Protein AF-A0A1I2CS17-F1 (afdb_monomer_lite)

Secondary structure (DSSP, 8-state):
---HHHHHHHHHHHHHHHHHHHHHHHHHHHHHHHHHHHHHHT---HHHHHHHHHHHHHHHIIIIIHHHHHHHH-HHHHHHHHHHHHHHHHHHHHTS--

Sequence (98 aa):
MSSFSQIVNSLLYIISGFFFGIFASRHSIFSVMNIRRTLAEKDFSPASLFRLAFSILFIVLAFLVFPSWMASRTTIGAIAYYAVLLFYFSKGWKNSPK

Organism: NCBI:txid1123323

Foldseek 3Di:
DQPPVNVVQQVVLLVVLQVLLQVLLVLLLVLVVLLVVCVVVVDPDVVSVVSNVVSVVSNCCQPPVVLVVSVVVPVNSSVSNVVSNCVSNVVSVVVDDD

Structure (mmCIF, N/CA/C/O backbone):
data_AF-A0A1I2CS17-F1
#
_entry.id   AF-A0A1I2CS17-F1
#
loop_
_atom_site.group_PDB
_atom_site.id
_atom_site.type_symbol
_atom_site.label_atom_id
_atom_site.label_alt_id
_atom_site.label_comp_id
_atom_site.label_asym_id
_atom_site.label_entity_id
_atom_site.label_seq_id
_atom_site.pdbx_PDB_ins_code
_atom_site.Cartn_x
_atom_site.Cartn_y
_atom_site.Cartn_z
_atom_site.occupancy
_atom_site.B_iso_or_equiv
_atom_site.auth_seq_id
_atom_site.auth_comp_id
_atom_site.auth_asym_id
_atom_site.auth_atom_id
_atom_site.pdbx_PDB_model_num
ATOM 1 N N . MET A 1 1 ? 17.315 -4.481 -29.406 1.00 49.28 1 MET A N 1
ATOM 2 C CA . MET A 1 1 ? 17.531 -3.132 -28.838 1.00 49.28 1 MET A CA 1
ATOM 3 C C . MET A 1 1 ? 16.209 -2.652 -28.277 1.00 49.28 1 MET A C 1
ATOM 5 O O . MET A 1 1 ? 15.238 -2.634 -29.024 1.00 49.28 1 MET A O 1
ATOM 9 N N . SER A 1 2 ? 16.140 -2.338 -26.984 1.00 69.81 2 SER A N 1
ATOM 10 C CA . SER A 1 2 ? 14.948 -1.706 -26.410 1.00 69.81 2 SER A CA 1
ATOM 11 C C . SER A 1 2 ? 14.752 -0.348 -27.081 1.00 69.81 2 SER A C 1
ATOM 13 O O . SER A 1 2 ? 15.692 0.445 -27.133 1.00 69.81 2 SER A O 1
ATOM 15 N N . SER A 1 3 ? 13.569 -0.089 -27.634 1.00 88.31 3 SER A N 1
ATOM 16 C CA . SER A 1 3 ? 13.273 1.221 -28.223 1.00 88.31 3 SER A CA 1
ATOM 17 C C . SER A 1 3 ? 13.291 2.293 -27.129 1.00 88.31 3 SER A C 1
ATOM 19 O O . SER A 1 3 ? 12.938 2.020 -25.980 1.00 88.31 3 SER A O 1
ATOM 21 N N . PHE A 1 4 ? 13.682 3.524 -27.469 1.00 92.06 4 PHE A N 1
ATOM 22 C CA . PHE A 1 4 ? 13.670 4.657 -26.533 1.00 92.06 4 PHE A CA 1
ATOM 23 C C . PHE A 1 4 ? 12.325 4.778 -25.791 1.00 92.06 4 PHE A C 1
ATOM 25 O O . PHE A 1 4 ? 12.293 4.949 -24.574 1.00 92.06 4 PHE A O 1
ATOM 32 N N . SER A 1 5 ? 11.213 4.557 -26.497 1.00 89.69 5 SER A N 1
ATOM 33 C CA . SER A 1 5 ? 9.863 4.541 -25.930 1.00 89.69 5 SER A CA 1
ATOM 34 C C . SER A 1 5 ? 9.677 3.496 -24.824 1.00 89.69 5 SER A C 1
ATOM 36 O O . SER A 1 5 ? 9.039 3.787 -23.816 1.00 89.69 5 SER A O 1
ATOM 38 N N . GLN A 1 6 ? 10.252 2.297 -24.961 1.00 89.56 6 GLN A N 1
ATOM 39 C CA . GLN A 1 6 ? 10.185 1.261 -23.921 1.00 89.56 6 GLN A CA 1
ATOM 40 C C . GLN A 1 6 ? 10.977 1.652 -22.670 1.00 89.56 6 GLN A C 1
ATOM 42 O O . GLN A 1 6 ? 10.531 1.377 -21.554 1.00 89.56 6 GLN A O 1
ATO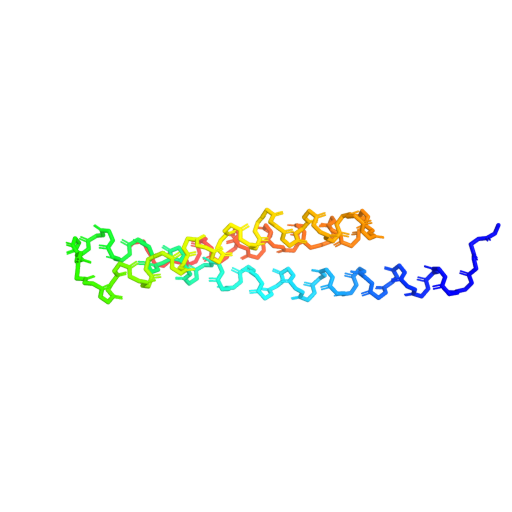M 47 N N . ILE A 1 7 ? 12.126 2.312 -22.844 1.00 92.00 7 ILE A N 1
ATOM 48 C CA . ILE A 1 7 ? 12.947 2.809 -21.733 1.00 92.00 7 ILE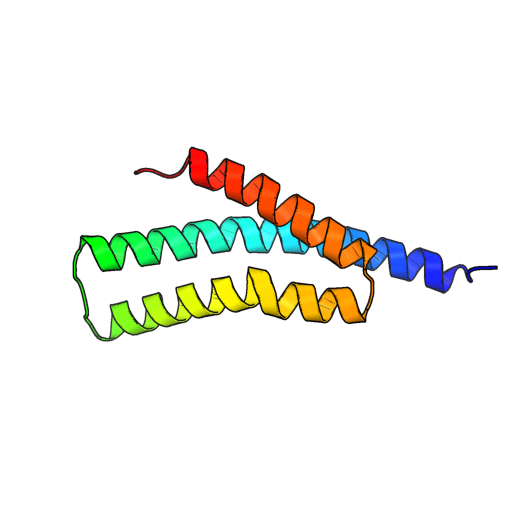 A CA 1
ATOM 49 C C . ILE A 1 7 ? 12.187 3.896 -20.970 1.00 92.00 7 ILE A C 1
ATOM 51 O O . ILE A 1 7 ? 12.025 3.791 -19.754 1.00 92.00 7 ILE A O 1
ATOM 55 N N . VAL A 1 8 ? 11.655 4.893 -21.682 1.00 93.50 8 VAL A N 1
ATOM 56 C CA . VAL A 1 8 ? 10.868 5.980 -21.082 1.00 93.50 8 VAL A CA 1
ATOM 57 C C . VAL A 1 8 ? 9.640 5.428 -20.362 1.00 93.50 8 VAL A C 1
ATOM 59 O O . VAL A 1 8 ? 9.408 5.768 -19.207 1.00 93.50 8 VAL A O 1
ATOM 62 N N . ASN A 1 9 ? 8.892 4.520 -20.992 1.00 92.75 9 ASN A N 1
ATOM 63 C CA . ASN A 1 9 ? 7.730 3.890 -20.371 1.00 92.75 9 ASN A CA 1
ATOM 64 C C . ASN A 1 9 ? 8.111 3.152 -19.077 1.00 92.75 9 ASN A C 1
ATOM 66 O O . ASN A 1 9 ? 7.459 3.317 -18.050 1.00 92.75 9 ASN A O 1
ATOM 70 N N . SER A 1 10 ? 9.209 2.392 -19.093 1.00 90.81 10 SER A N 1
ATOM 71 C CA . SER A 1 10 ? 9.689 1.673 -17.908 1.00 90.81 10 SER A CA 1
ATOM 72 C C . SER A 1 10 ? 10.053 2.627 -16.768 1.00 90.81 10 SER A C 1
ATOM 74 O O . SER A 1 10 ? 9.657 2.391 -15.628 1.00 90.81 10 SER A O 1
ATOM 76 N N . LEU A 1 11 ? 10.739 3.734 -17.070 1.00 94.38 11 LEU A N 1
ATOM 77 C CA . LEU A 1 11 ? 11.063 4.774 -16.089 1.00 94.38 11 LEU A CA 1
ATOM 78 C C . LEU A 1 11 ? 9.805 5.423 -15.505 1.00 94.38 11 LEU A C 1
ATOM 80 O O . LEU A 1 11 ? 9.705 5.566 -14.288 1.00 94.38 11 LEU A O 1
ATOM 84 N N . LEU A 1 12 ? 8.825 5.762 -16.345 1.00 94.88 12 LEU A N 1
ATOM 85 C CA . LEU A 1 12 ? 7.562 6.351 -15.897 1.00 94.88 12 LEU A CA 1
ATOM 86 C C . LEU A 1 12 ? 6.821 5.429 -14.929 1.00 94.88 12 LEU A C 1
ATOM 88 O O . LEU A 1 12 ? 6.329 5.890 -13.901 1.00 94.88 12 LEU A O 1
ATOM 92 N N . TYR A 1 13 ? 6.791 4.126 -15.201 1.00 94.56 13 TYR A N 1
ATOM 93 C CA . TYR A 1 13 ? 6.190 3.176 -14.275 1.00 94.56 13 TYR A CA 1
ATOM 94 C C . TYR A 1 13 ? 6.985 3.002 -12.976 1.00 94.56 13 TYR A C 1
ATOM 96 O O . TYR A 1 13 ? 6.373 2.823 -11.930 1.00 94.56 13 TYR A O 1
ATOM 104 N N . ILE A 1 14 ? 8.318 3.071 -12.995 1.00 95.75 14 ILE A N 1
ATOM 105 C CA . ILE A 1 14 ? 9.124 3.044 -11.760 1.00 95.75 14 ILE A CA 1
ATOM 106 C C . ILE A 1 14 ? 8.799 4.260 -10.889 1.00 95.75 14 ILE A C 1
ATOM 108 O O . ILE A 1 14 ? 8.519 4.116 -9.699 1.00 95.75 14 ILE A O 1
ATOM 112 N N . ILE A 1 15 ? 8.779 5.447 -11.498 1.00 96.25 15 ILE A N 1
ATOM 113 C CA . ILE A 1 15 ? 8.443 6.707 -10.828 1.00 96.25 15 ILE A CA 1
ATOM 114 C C . ILE A 1 15 ? 7.010 6.654 -10.284 1.00 96.25 15 ILE A C 1
ATOM 116 O O . ILE A 1 15 ? 6.758 7.000 -9.131 1.00 96.25 15 ILE A O 1
ATOM 120 N N . SER A 1 16 ? 6.074 6.158 -11.091 1.00 95.94 16 SER A N 1
ATOM 121 C CA . SER A 1 16 ? 4.686 5.941 -10.695 1.00 95.94 16 SER A CA 1
ATOM 122 C C . SER A 1 16 ? 4.577 4.991 -9.499 1.00 95.94 16 SER A C 1
ATOM 124 O O . SER A 1 16 ? 3.916 5.326 -8.518 1.00 95.94 16 SER A O 1
ATOM 126 N N . GLY A 1 17 ? 5.271 3.851 -9.534 1.00 95.56 17 GLY A N 1
ATOM 127 C CA . GLY A 1 17 ? 5.293 2.882 -8.440 1.00 95.56 17 GLY A CA 1
ATOM 128 C C . GLY A 1 17 ? 5.813 3.495 -7.150 1.00 95.56 17 GLY A C 1
ATOM 129 O O . GLY A 1 17 ? 5.201 3.323 -6.100 1.00 95.56 17 GLY A O 1
ATOM 130 N N . PHE A 1 18 ? 6.878 4.292 -7.235 1.00 96.62 18 PHE A N 1
ATOM 131 C CA . PHE A 1 18 ? 7.417 5.021 -6.094 1.00 96.62 18 PHE A CA 1
ATOM 132 C C . PHE A 1 18 ? 6.377 5.963 -5.464 1.00 96.62 18 PHE A C 1
ATOM 134 O O . PHE A 1 18 ? 6.083 5.847 -4.273 1.00 96.62 18 PHE A O 1
ATOM 141 N N . PHE A 1 19 ? 5.765 6.859 -6.244 1.00 96.69 19 PHE A N 1
ATOM 142 C CA . PHE A 1 19 ? 4.791 7.818 -5.707 1.00 96.69 19 PHE A CA 1
ATOM 143 C C . PHE A 1 19 ? 3.524 7.145 -5.176 1.00 96.69 19 PHE A C 1
ATOM 145 O O . PHE A 1 19 ? 3.069 7.469 -4.074 1.00 96.69 19 PHE A O 1
ATOM 152 N N . PHE A 1 20 ? 2.981 6.173 -5.911 1.00 95.88 20 PHE A N 1
ATOM 153 C CA . PHE A 1 20 ? 1.819 5.421 -5.450 1.00 95.88 20 PHE A CA 1
ATOM 154 C C . PHE A 1 20 ? 2.136 4.592 -4.203 1.00 95.88 20 PHE A C 1
ATOM 156 O O . PHE A 1 20 ? 1.287 4.505 -3.322 1.00 95.88 20 PHE A O 1
ATOM 163 N N . GLY A 1 21 ? 3.352 4.057 -4.069 1.00 95.94 21 GLY A N 1
ATOM 164 C CA . GLY A 1 21 ? 3.789 3.329 -2.876 1.00 95.94 21 GLY A CA 1
ATOM 165 C C . GLY A 1 21 ? 3.801 4.212 -1.626 1.00 95.94 21 GLY A C 1
ATOM 166 O O . GLY A 1 21 ? 3.315 3.796 -0.572 1.00 95.94 21 GLY A O 1
ATOM 167 N N . ILE A 1 22 ? 4.279 5.460 -1.739 1.00 96.12 22 ILE A N 1
ATOM 168 C CA . ILE A 1 22 ? 4.230 6.440 -0.636 1.00 96.12 22 ILE A CA 1
ATOM 169 C C . ILE A 1 22 ? 2.779 6.744 -0.259 1.00 96.12 22 ILE A C 1
ATOM 171 O O . ILE A 1 22 ? 2.422 6.701 0.921 1.00 96.12 22 ILE A O 1
ATOM 175 N N . PHE A 1 23 ? 1.949 7.053 -1.256 1.00 95.50 23 PHE A N 1
ATOM 176 C CA . PHE A 1 23 ? 0.538 7.374 -1.057 1.00 95.50 23 PHE A CA 1
ATOM 177 C C . PHE A 1 23 ? -0.199 6.224 -0.359 1.00 95.50 23 PHE A C 1
ATOM 179 O O . PHE A 1 23 ? -0.777 6.401 0.717 1.00 95.50 23 PHE A O 1
ATOM 186 N N . ALA A 1 24 ? -0.109 5.024 -0.927 1.00 96.12 24 ALA A N 1
ATOM 187 C CA . ALA A 1 24 ? -0.754 3.831 -0.408 1.00 96.12 24 ALA A CA 1
ATOM 188 C C . ALA A 1 24 ? -0.286 3.507 1.012 1.00 96.12 24 ALA A C 1
ATOM 190 O O . ALA A 1 24 ? -1.106 3.170 1.864 1.00 96.12 24 ALA A O 1
ATOM 191 N N . SER A 1 25 ? 1.003 3.685 1.307 1.00 95.75 25 SER A N 1
ATOM 192 C CA . SER A 1 25 ? 1.556 3.468 2.643 1.00 95.75 25 SER A CA 1
ATOM 193 C C . SER A 1 25 ? 0.894 4.362 3.692 1.00 95.75 25 SER A C 1
ATOM 195 O O . SER A 1 25 ? 0.404 3.869 4.711 1.00 95.75 25 SER A O 1
ATOM 197 N N . ARG A 1 26 ? 0.830 5.675 3.439 1.00 93.25 26 ARG A N 1
ATOM 198 C CA . ARG A 1 26 ? 0.269 6.645 4.390 1.00 93.25 26 ARG A CA 1
ATOM 199 C C . ARG A 1 26 ? -1.205 6.380 4.666 1.00 93.25 26 ARG A C 1
ATOM 201 O O . ARG A 1 26 ? -1.603 6.304 5.827 1.00 93.25 26 ARG A O 1
ATOM 208 N N . HIS A 1 27 ? -1.998 6.180 3.619 1.00 93.88 27 HIS A N 1
ATOM 209 C CA . HIS A 1 27 ? -3.429 5.911 3.760 1.00 93.88 27 HIS A CA 1
ATOM 210 C C . HIS A 1 27 ? -3.724 4.537 4.369 1.00 93.88 27 HIS A C 1
ATOM 212 O O . HIS A 1 27 ? -4.708 4.387 5.096 1.00 93.88 27 HIS A O 1
ATOM 218 N N . SER A 1 28 ? -2.850 3.551 4.157 1.00 95.12 28 SER A N 1
ATOM 219 C CA . SER A 1 28 ? -2.981 2.239 4.795 1.00 95.12 28 SER A CA 1
ATOM 220 C C . SER A 1 28 ? -2.786 2.324 6.304 1.00 95.12 28 SER A C 1
ATOM 222 O O . SER A 1 28 ? -3.528 1.683 7.038 1.00 95.12 28 SER A O 1
ATOM 224 N N . ILE A 1 29 ? -1.862 3.159 6.794 1.00 94.00 29 ILE A N 1
ATOM 225 C CA . ILE A 1 29 ? -1.705 3.386 8.239 1.00 94.00 29 ILE A CA 1
ATOM 226 C C . ILE A 1 29 ? -2.979 3.979 8.839 1.00 94.00 29 ILE A C 1
ATOM 228 O O . ILE A 1 29 ? -3.493 3.431 9.811 1.00 94.00 29 ILE A O 1
ATOM 232 N N . PHE A 1 30 ? -3.543 5.024 8.228 1.00 92.62 30 PHE A N 1
ATOM 233 C CA . PHE A 1 30 ? -4.819 5.589 8.682 1.00 92.62 30 PHE A CA 1
ATOM 234 C C . PHE A 1 30 ? -5.955 4.562 8.654 1.00 92.62 30 PHE A C 1
ATOM 236 O O . PHE A 1 30 ? -6.744 4.491 9.592 1.00 92.62 30 PHE A O 1
ATOM 243 N N . SER A 1 31 ? -6.007 3.724 7.618 1.00 93.62 31 SER A N 1
ATOM 244 C CA . SER A 1 31 ? -7.008 2.661 7.497 1.00 93.62 31 SER A CA 1
ATOM 245 C C . SER A 1 31 ? -6.878 1.633 8.622 1.00 93.62 31 SER A C 1
ATOM 247 O O . SER A 1 31 ? -7.876 1.279 9.246 1.00 93.62 31 SER A O 1
ATOM 249 N N . VAL A 1 32 ? -5.658 1.198 8.956 1.00 93.44 32 VAL A N 1
ATOM 250 C CA . VAL A 1 32 ? -5.452 0.263 10.072 1.00 93.44 32 VAL A CA 1
ATOM 251 C C . VAL A 1 32 ? -5.725 0.925 11.422 1.00 93.44 32 VAL A C 1
ATOM 253 O O . VAL A 1 32 ? -6.298 0.286 12.302 1.00 93.44 32 VAL A O 1
ATOM 256 N N . MET A 1 33 ? -5.374 2.200 11.599 1.00 91.00 33 MET A N 1
ATOM 257 C CA . MET A 1 33 ? -5.722 2.952 12.808 1.00 91.00 33 MET A CA 1
ATOM 258 C C . MET A 1 33 ? -7.238 3.051 12.994 1.00 91.00 33 MET A C 1
ATOM 260 O O . MET A 1 33 ? -7.725 2.807 14.094 1.00 91.00 33 MET A O 1
ATOM 264 N N . ASN A 1 34 ? -7.989 3.331 11.926 1.00 90.75 34 ASN A N 1
ATOM 265 C CA . ASN A 1 34 ? -9.450 3.354 11.964 1.00 90.75 34 ASN A CA 1
ATOM 266 C C . ASN A 1 34 ? -10.024 1.982 12.331 1.00 90.75 34 ASN A C 1
ATOM 268 O O . ASN A 1 34 ? -10.867 1.901 13.218 1.00 90.75 34 ASN A O 1
ATOM 272 N N . ILE A 1 35 ? -9.527 0.903 11.712 1.00 90.88 35 ILE A N 1
ATOM 273 C CA . ILE A 1 35 ? -9.940 -0.473 12.035 1.00 90.88 35 ILE A CA 1
ATOM 274 C C . ILE A 1 35 ? -9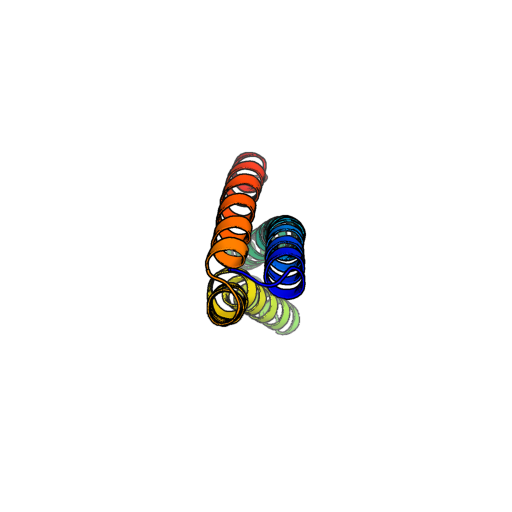.705 -0.776 13.519 1.00 90.88 35 ILE A C 1
ATOM 276 O O . ILE A 1 35 ? -10.601 -1.271 14.201 1.00 90.88 35 ILE A O 1
ATOM 280 N N . ARG A 1 36 ? -8.512 -0.455 14.032 1.00 89.94 36 ARG A N 1
ATOM 281 C CA . ARG A 1 36 ? -8.154 -0.668 15.440 1.00 89.94 36 ARG A CA 1
ATOM 282 C C . ARG A 1 36 ? -9.049 0.114 16.383 1.00 89.94 36 ARG A C 1
ATOM 284 O O . ARG A 1 36 ? -9.522 -0.450 17.361 1.00 89.94 36 ARG A O 1
ATOM 291 N N . ARG A 1 37 ? -9.283 1.388 16.077 1.00 89.06 37 ARG A N 1
ATOM 292 C CA . ARG A 1 37 ? -10.124 2.272 16.876 1.00 89.06 37 ARG A CA 1
ATOM 293 C C . ARG A 1 37 ? -11.556 1.748 16.958 1.00 89.06 37 ARG A C 1
ATOM 295 O O . ARG A 1 37 ? -12.041 1.525 18.058 1.00 89.06 37 ARG A O 1
ATOM 302 N N . THR A 1 38 ? -12.176 1.456 15.815 1.00 88.88 38 THR A N 1
ATOM 303 C CA . THR A 1 38 ? -13.529 0.884 15.756 1.00 88.88 38 THR A CA 1
ATOM 304 C C . THR A 1 38 ? -13.630 -0.425 16.542 1.00 88.88 38 THR A C 1
ATOM 306 O O . THR A 1 38 ? -14.615 -0.655 17.239 1.00 88.88 38 THR A O 1
ATOM 309 N N . LEU A 1 39 ? -12.605 -1.282 16.466 1.00 86.69 39 LEU A N 1
ATOM 310 C CA . LEU A 1 39 ? -12.592 -2.554 17.186 1.00 86.69 39 LEU A CA 1
ATOM 311 C C . LEU A 1 39 ? -12.401 -2.377 18.703 1.00 86.69 39 LEU A C 1
ATOM 313 O O . LEU A 1 39 ? -13.023 -3.101 19.479 1.00 86.69 39 LEU A O 1
ATOM 317 N N . ALA A 1 40 ? -11.569 -1.422 19.126 1.00 88.12 40 ALA A N 1
ATOM 318 C CA . ALA A 1 40 ? -11.321 -1.112 20.534 1.00 88.12 40 ALA A CA 1
ATOM 319 C C . ALA A 1 40 ? -12.532 -0.448 21.204 1.00 88.12 40 ALA A C 1
ATOM 321 O O . ALA A 1 40 ? -12.897 -0.820 22.317 1.00 88.12 40 ALA A O 1
ATOM 322 N N . GLU A 1 41 ? -13.181 0.486 20.507 1.00 88.19 41 GLU A N 1
ATOM 323 C CA . GLU A 1 41 ? -14.390 1.176 20.971 1.00 88.19 41 GLU A CA 1
ATOM 324 C C . GLU A 1 41 ? -15.625 0.246 20.949 1.00 88.19 41 GLU A C 1
ATOM 326 O O . GLU A 1 41 ? -16.637 0.557 21.567 1.00 88.19 41 GLU A O 1
ATOM 331 N N . LYS A 1 42 ? -15.545 -0.924 20.284 1.00 84.06 42 LYS A N 1
ATOM 332 C CA . LYS A 1 42 ? -16.675 -1.845 20.020 1.00 84.06 42 LYS A CA 1
ATOM 333 C C . LYS A 1 42 ? -17.886 -1.138 19.391 1.00 84.06 42 LYS A C 1
ATOM 335 O O . LYS A 1 42 ? -19.022 -1.603 19.499 1.00 84.06 42 LYS A O 1
ATOM 340 N N . ASP A 1 43 ? -17.630 -0.035 18.694 1.00 79.00 43 ASP A N 1
ATOM 341 C CA . ASP A 1 43 ? -18.645 0.804 18.078 1.00 79.00 43 ASP A CA 1
ATOM 342 C C . ASP A 1 43 ? -19.046 0.238 16.715 1.00 79.00 43 ASP A C 1
ATOM 344 O O . ASP A 1 43 ? -18.479 0.573 15.670 1.00 79.00 43 ASP A O 1
ATOM 348 N N . PHE A 1 44 ? -20.075 -0.608 16.719 1.00 81.94 44 PHE A N 1
ATOM 349 C CA . PHE A 1 44 ? -20.655 -1.222 15.518 1.00 81.94 44 PHE A CA 1
ATOM 350 C C . PHE A 1 44 ? -21.852 -0.441 14.960 1.00 81.94 44 PHE A C 1
ATOM 352 O O . PHE A 1 44 ? -22.778 -1.017 14.391 1.00 81.94 44 PHE A O 1
ATOM 359 N N . SER A 1 45 ? -21.845 0.887 15.101 1.00 89.44 45 SER A N 1
ATOM 360 C CA . SER A 1 45 ? -22.843 1.726 14.433 1.00 89.44 45 SER A CA 1
ATOM 361 C C . SER A 1 45 ? -22.746 1.569 12.903 1.00 89.44 45 SER A C 1
ATOM 363 O O . SER A 1 45 ? -21.651 1.333 12.379 1.00 89.44 45 SER A O 1
ATOM 365 N N . PRO A 1 46 ? -23.845 1.751 12.143 1.00 86.44 46 PRO A N 1
ATOM 366 C CA . PRO A 1 46 ? -23.831 1.593 10.686 1.00 86.44 46 PRO A CA 1
ATOM 367 C C . PRO A 1 46 ? -22.751 2.452 10.012 1.00 86.44 46 PRO A C 1
ATOM 369 O O . PRO A 1 46 ? -22.018 1.984 9.145 1.00 86.44 46 PRO A O 1
ATOM 372 N N . ALA A 1 47 ? -22.580 3.695 10.471 1.00 87.88 47 ALA A N 1
ATOM 373 C CA . ALA A 1 47 ? -21.568 4.616 9.956 1.00 87.88 47 ALA A CA 1
ATOM 374 C C . ALA A 1 47 ? -20.122 4.180 10.267 1.00 87.88 47 ALA A C 1
ATOM 376 O O . ALA A 1 47 ? -19.209 4.474 9.490 1.00 87.88 47 ALA A O 1
ATOM 377 N N . SER A 1 48 ? -19.899 3.506 11.398 1.00 87.50 48 SER A N 1
ATOM 378 C CA . SER A 1 48 ? -18.601 2.933 11.769 1.00 87.50 48 SER A CA 1
ATOM 379 C C . SER A 1 48 ? -18.294 1.691 10.928 1.00 87.50 48 SER A C 1
ATOM 381 O O . SER A 1 48 ? -17.194 1.565 10.395 1.00 87.50 48 SER A O 1
ATOM 383 N N . LEU A 1 49 ? -19.297 0.841 10.685 1.00 89.56 49 LEU A N 1
ATOM 384 C CA . LEU A 1 49 ? -19.183 -0.328 9.808 1.00 89.56 49 LEU A CA 1
ATOM 385 C C . LEU A 1 49 ? -18.856 0.052 8.359 1.00 89.56 49 LEU A C 1
ATOM 387 O O . LEU A 1 49 ? -17.978 -0.563 7.759 1.00 89.56 49 LEU A O 1
ATOM 391 N N . PHE A 1 50 ? -19.486 1.093 7.804 1.00 91.94 50 PHE A N 1
ATOM 392 C CA . PHE A 1 50 ? -19.134 1.592 6.467 1.00 91.94 50 PHE A CA 1
ATOM 393 C C . PHE A 1 50 ? -17.685 2.087 6.399 1.00 91.94 50 PHE A C 1
ATOM 395 O O . PHE A 1 50 ? -16.966 1.769 5.451 1.00 91.94 50 PHE A O 1
ATOM 402 N N . ARG A 1 51 ? -17.222 2.825 7.417 1.00 90.00 51 ARG A N 1
ATOM 403 C CA . ARG A 1 51 ? -15.821 3.274 7.500 1.00 90.00 51 ARG A CA 1
ATOM 404 C C . ARG A 1 51 ? -14.847 2.110 7.640 1.00 90.00 51 ARG A C 1
ATOM 406 O O . ARG A 1 51 ? -13.789 2.126 7.009 1.00 90.00 51 ARG A O 1
ATOM 413 N N . LEU A 1 52 ? -15.203 1.103 8.432 1.00 93.19 52 LEU A N 1
ATOM 414 C CA . LEU A 1 52 ? -14.430 -0.121 8.602 1.00 93.19 52 LEU A CA 1
ATOM 415 C C . LEU A 1 52 ? -14.309 -0.875 7.274 1.00 93.19 52 LEU A C 1
ATOM 417 O O . LEU A 1 52 ? -13.199 -1.179 6.844 1.00 93.19 52 LEU A O 1
ATOM 421 N N . ALA A 1 53 ? -15.433 -1.106 6.593 1.00 93.69 53 ALA A N 1
ATOM 422 C CA . ALA A 1 53 ? -15.475 -1.772 5.297 1.00 93.69 53 ALA A CA 1
ATOM 423 C C . ALA A 1 53 ? -14.640 -1.022 4.251 1.00 93.69 53 ALA A C 1
ATOM 425 O O . ALA A 1 53 ? -13.842 -1.640 3.551 1.00 93.69 53 ALA A O 1
ATOM 426 N N . PHE A 1 54 ? -14.749 0.309 4.195 1.00 94.50 54 PHE A N 1
ATOM 427 C CA . PHE A 1 54 ? -13.933 1.131 3.301 1.00 94.50 54 PHE A CA 1
ATOM 428 C C . PHE A 1 54 ? -12.436 1.051 3.635 1.00 94.50 54 PHE A C 1
ATOM 430 O O . PHE A 1 54 ? -11.611 0.945 2.732 1.00 94.50 54 PHE A O 1
ATOM 437 N N . SER A 1 55 ? -12.076 1.043 4.922 1.00 94.81 55 SER A N 1
ATOM 438 C CA . SER A 1 55 ? -10.681 0.915 5.368 1.00 94.81 55 SER A CA 1
ATOM 439 C C . SER A 1 55 ? -10.086 -0.444 4.983 1.00 94.81 55 SER A C 1
ATOM 441 O O . SER A 1 55 ? -8.959 -0.513 4.496 1.00 94.81 55 SER A O 1
ATOM 443 N N . ILE A 1 56 ? -10.852 -1.527 5.147 1.00 94.88 56 ILE A N 1
ATOM 444 C CA . ILE A 1 56 ? -10.447 -2.877 4.730 1.00 94.88 56 ILE A CA 1
ATOM 445 C C . ILE A 1 56 ? -10.318 -2.943 3.207 1.00 94.88 56 ILE A C 1
ATOM 447 O O . ILE A 1 56 ? -9.304 -3.421 2.698 1.00 94.88 56 ILE A O 1
ATOM 451 N N . LEU A 1 57 ? -11.308 -2.420 2.478 1.00 95.50 57 LEU A N 1
ATOM 452 C CA . LEU A 1 57 ? -11.291 -2.370 1.020 1.00 95.50 57 LEU A CA 1
ATOM 453 C C . LEU A 1 57 ? -10.060 -1.617 0.511 1.00 95.50 57 LEU A C 1
ATOM 455 O O . LEU A 1 57 ? -9.377 -2.104 -0.386 1.00 95.50 57 LEU A O 1
ATOM 459 N N . PHE A 1 58 ? -9.731 -0.474 1.114 1.00 95.75 58 PHE A N 1
ATOM 460 C CA . PHE A 1 58 ? -8.544 0.292 0.753 1.00 95.75 58 PHE A CA 1
ATOM 461 C C . PHE A 1 58 ? -7.260 -0.525 0.931 1.00 95.75 58 PHE A C 1
ATOM 463 O O . PHE A 1 58 ? -6.426 -0.545 0.029 1.00 95.75 58 PHE A O 1
ATOM 470 N N . ILE A 1 59 ? -7.108 -1.241 2.050 1.00 95.50 59 ILE A N 1
ATOM 471 C CA . ILE A 1 59 ? -5.935 -2.096 2.294 1.00 95.50 59 ILE A CA 1
ATOM 472 C C . ILE A 1 59 ? -5.842 -3.205 1.239 1.00 95.50 59 ILE A C 1
ATOM 474 O O . ILE A 1 59 ? -4.769 -3.428 0.683 1.00 95.50 59 ILE A O 1
ATOM 478 N N . VAL A 1 60 ? -6.954 -3.867 0.910 1.00 95.88 60 VAL A N 1
ATOM 479 C CA . VAL A 1 60 ? -6.986 -4.903 -0.138 1.00 95.88 60 VAL A CA 1
ATOM 480 C C . VAL A 1 60 ? -6.577 -4.323 -1.493 1.00 95.88 60 VAL A C 1
ATOM 482 O O . VAL A 1 60 ? -5.757 -4.909 -2.204 1.00 95.88 60 VAL A O 1
ATOM 485 N N . LEU A 1 61 ? -7.092 -3.144 -1.840 1.00 95.69 61 LEU A N 1
ATOM 486 C CA . LEU A 1 61 ? -6.740 -2.471 -3.086 1.00 95.69 61 LEU A CA 1
ATOM 487 C C . LEU A 1 61 ? -5.258 -2.081 -3.123 1.00 95.69 61 LEU A C 1
ATOM 489 O O . LEU A 1 61 ? -4.586 -2.334 -4.122 1.00 95.69 61 LEU A O 1
ATOM 493 N N . ALA A 1 62 ? -4.736 -1.520 -2.033 1.00 95.44 62 ALA A N 1
ATOM 494 C CA . ALA A 1 62 ? -3.360 -1.055 -1.927 1.00 95.44 62 ALA A CA 1
ATOM 495 C C . ALA A 1 62 ? -2.333 -2.200 -1.922 1.00 95.44 62 ALA A C 1
ATOM 497 O O . ALA A 1 62 ? -1.285 -2.082 -2.555 1.00 95.44 62 ALA A O 1
ATOM 498 N N . PHE A 1 63 ? -2.598 -3.305 -1.225 1.00 94.81 63 PHE A N 1
ATOM 499 C CA . PHE A 1 63 ? -1.612 -4.380 -1.059 1.00 94.81 63 PHE A CA 1
ATOM 500 C C . PHE A 1 63 ? -1.730 -5.495 -2.096 1.00 94.81 63 P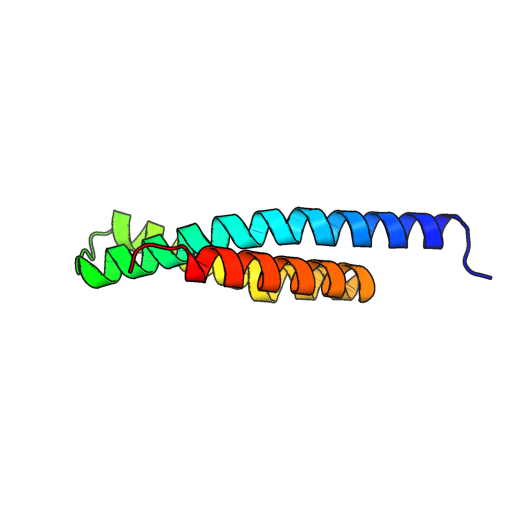HE A C 1
ATOM 502 O O . PHE A 1 63 ? -0.733 -6.171 -2.343 1.00 94.81 63 PHE A O 1
ATOM 509 N N . LEU A 1 64 ? -2.905 -5.698 -2.703 1.00 94.31 64 LEU A N 1
ATOM 510 C CA . LEU A 1 64 ? -3.152 -6.828 -3.605 1.00 94.31 64 LEU A CA 1
ATOM 511 C C . LEU A 1 64 ? -3.538 -6.375 -5.010 1.00 94.31 64 LEU A C 1
ATOM 513 O O . LEU A 1 64 ? -2.842 -6.704 -5.970 1.00 94.31 64 LEU A O 1
ATOM 517 N N . VAL A 1 65 ? -4.621 -5.607 -5.153 1.00 95.12 65 VAL A N 1
ATOM 518 C CA . VAL A 1 65 ? -5.210 -5.340 -6.478 1.00 95.12 65 VAL A CA 1
ATOM 519 C C . VAL A 1 65 ? -4.335 -4.409 -7.311 1.00 95.12 65 VAL A C 1
ATOM 521 O O . VAL A 1 65 ? -3.980 -4.747 -8.440 1.00 95.12 65 VAL A O 1
ATOM 524 N N 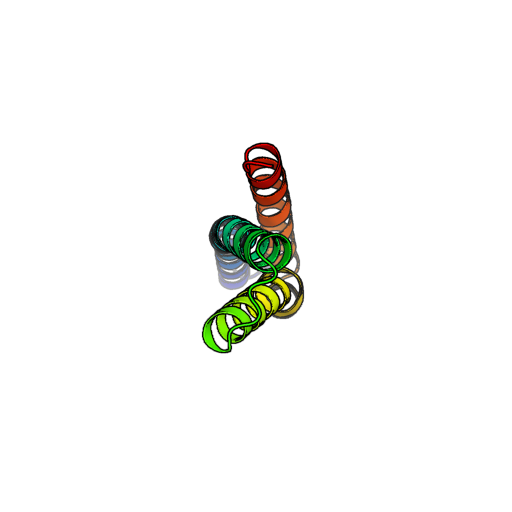. PHE A 1 66 ? -3.950 -3.256 -6.759 1.00 94.00 66 PHE A N 1
ATOM 525 C CA . PHE A 1 66 ? -3.151 -2.269 -7.481 1.00 94.00 66 PHE A CA 1
ATOM 526 C C . PHE A 1 66 ? -1.771 -2.809 -7.889 1.00 94.00 66 PHE A C 1
ATOM 528 O O . PHE A 1 66 ? -1.415 -2.676 -9.062 1.00 94.00 66 PHE A O 1
ATOM 535 N N . PRO A 1 67 ? -1.009 -3.488 -7.011 1.00 92.69 67 PRO A N 1
ATOM 536 C CA . PRO A 1 67 ? 0.291 -4.028 -7.400 1.00 92.69 67 PRO A CA 1
ATOM 537 C C . PRO A 1 67 ? 0.188 -5.173 -8.403 1.00 92.69 67 PRO A C 1
ATOM 539 O O . PRO A 1 67 ? 1.027 -5.259 -9.294 1.00 92.69 67 PRO A O 1
ATOM 542 N N . SER A 1 68 ? -0.844 -6.019 -8.301 1.00 93.62 68 SER A N 1
ATOM 543 C CA . SER A 1 68 ? -1.086 -7.093 -9.276 1.00 93.62 68 SER A CA 1
ATOM 544 C C . SER A 1 68 ? -1.379 -6.518 -10.660 1.00 93.62 68 SER A C 1
ATOM 546 O O . SER A 1 68 ? -0.808 -6.952 -11.661 1.00 93.62 68 SER A O 1
ATOM 548 N N . TRP A 1 69 ? -2.218 -5.479 -10.721 1.00 94.62 69 TRP A N 1
ATOM 549 C CA . TRP A 1 69 ? -2.473 -4.757 -11.963 1.00 94.62 69 TRP A CA 1
ATOM 550 C C . TRP A 1 69 ? -1.201 -4.087 -12.496 1.00 94.62 69 TRP A C 1
ATOM 552 O O . TRP A 1 69 ? -0.893 -4.203 -13.681 1.00 94.62 69 TRP A O 1
ATOM 562 N N . MET A 1 70 ? -0.412 -3.444 -11.637 1.00 92.12 70 MET A N 1
ATOM 563 C CA . MET A 1 70 ? 0.834 -2.794 -12.038 1.00 92.12 70 MET A CA 1
ATOM 564 C C . MET A 1 70 ? 1.880 -3.799 -12.542 1.00 92.12 70 MET A C 1
ATOM 566 O O . MET A 1 70 ? 2.536 -3.540 -13.551 1.00 92.12 70 MET A O 1
ATOM 570 N N . ALA A 1 71 ? 1.982 -4.971 -11.912 1.00 92.56 71 ALA A N 1
ATOM 571 C CA . ALA A 1 71 ? 2.877 -6.051 -12.319 1.00 92.56 71 ALA A CA 1
ATOM 572 C C . ALA A 1 71 ? 2.536 -6.586 -13.716 1.00 92.56 71 ALA A C 1
ATOM 574 O O . ALA A 1 71 ? 3.443 -6.932 -14.468 1.00 92.56 71 ALA A O 1
ATOM 575 N N . SER A 1 72 ? 1.254 -6.565 -14.107 1.00 92.81 72 SER A N 1
ATOM 576 C CA . SER A 1 72 ? 0.831 -6.916 -15.472 1.00 92.81 72 SER A CA 1
ATOM 577 C C . SER A 1 72 ? 1.345 -5.948 -16.548 1.00 92.81 72 SER A C 1
ATOM 579 O O . SER A 1 72 ? 1.402 -6.303 -17.724 1.00 92.81 72 SER A O 1
ATOM 581 N N . ARG A 1 73 ? 1.720 -4.718 -16.165 1.00 89.62 73 ARG A N 1
ATOM 582 C CA . ARG A 1 73 ? 2.303 -3.707 -17.062 1.00 89.62 73 ARG A CA 1
ATOM 583 C C . ARG A 1 73 ? 3.824 -3.688 -16.981 1.00 89.62 73 ARG A C 1
ATOM 585 O O . ARG A 1 73 ? 4.488 -3.535 -18.001 1.00 89.62 73 ARG A O 1
ATOM 592 N N . THR A 1 74 ? 4.370 -3.820 -15.774 1.00 93.06 74 THR A N 1
ATOM 593 C CA . THR A 1 74 ? 5.812 -3.861 -15.519 1.00 93.06 74 THR A CA 1
ATOM 594 C C . THR A 1 74 ? 6.133 -4.366 -14.121 1.00 93.06 74 THR A C 1
ATOM 596 O O . THR A 1 74 ? 5.770 -3.775 -13.099 1.00 93.06 74 THR A O 1
ATOM 599 N N . THR A 1 75 ? 6.920 -5.435 -14.085 1.00 93.50 75 THR A N 1
ATOM 600 C CA . THR A 1 75 ? 7.408 -6.045 -12.850 1.00 93.50 75 THR A CA 1
ATOM 601 C C . THR A 1 75 ? 8.248 -5.070 -12.026 1.00 93.50 75 THR A C 1
ATOM 603 O O . THR A 1 75 ? 8.106 -5.014 -10.809 1.00 93.50 75 THR A O 1
ATOM 606 N N . ILE A 1 76 ? 9.092 -4.253 -12.669 1.00 93.00 76 ILE A N 1
ATOM 607 C CA . ILE A 1 76 ? 10.018 -3.357 -11.958 1.00 93.00 76 ILE A CA 1
ATOM 608 C C . ILE A 1 76 ? 9.251 -2.225 -11.258 1.00 93.00 76 ILE A C 1
ATOM 610 O O . ILE A 1 76 ? 9.559 -1.892 -10.115 1.00 93.00 76 ILE A O 1
ATOM 614 N N . GLY A 1 77 ? 8.215 -1.672 -11.898 1.00 93.88 77 GLY A N 1
ATOM 615 C CA . GLY A 1 77 ? 7.360 -0.657 -11.270 1.00 93.88 77 GLY A CA 1
ATOM 616 C C . GLY A 1 77 ? 6.587 -1.204 -10.068 1.00 93.88 77 GLY A C 1
ATOM 617 O O . GLY A 1 77 ? 6.520 -0.543 -9.033 1.00 93.88 77 GLY A O 1
ATOM 618 N N . ALA A 1 78 ? 6.079 -2.437 -10.161 1.00 95.38 78 ALA A N 1
ATOM 619 C CA . ALA A 1 78 ? 5.411 -3.104 -9.044 1.00 95.38 78 ALA A CA 1
ATOM 620 C C . ALA A 1 78 ? 6.369 -3.410 -7.876 1.00 95.38 78 ALA A C 1
ATOM 622 O O . ALA A 1 78 ? 6.001 -3.230 -6.715 1.00 95.38 78 ALA A O 1
ATOM 623 N N . ILE A 1 79 ? 7.615 -3.808 -8.161 1.00 95.19 79 ILE A N 1
ATOM 624 C CA . ILE A 1 79 ? 8.654 -3.985 -7.133 1.00 95.19 79 ILE A CA 1
ATOM 625 C C . ILE A 1 79 ? 8.952 -2.651 -6.443 1.00 95.19 79 ILE A C 1
ATOM 627 O O . ILE A 1 79 ? 8.979 -2.598 -5.214 1.00 95.19 79 ILE A O 1
ATOM 631 N N . ALA A 1 80 ? 9.134 -1.571 -7.211 1.00 96.38 80 ALA A N 1
ATOM 632 C CA . ALA A 1 80 ? 9.358 -0.236 -6.658 1.00 96.38 80 ALA A CA 1
ATOM 633 C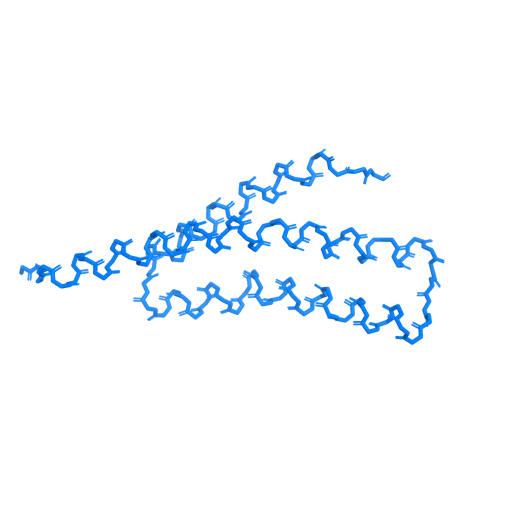 C . ALA A 1 80 ? 8.195 0.192 -5.749 1.00 96.38 80 ALA A C 1
ATOM 635 O O . ALA A 1 80 ? 8.425 0.657 -4.632 1.00 96.38 80 ALA A O 1
ATOM 636 N N . TYR A 1 81 ? 6.955 -0.044 -6.185 1.00 97.19 81 TYR A N 1
ATOM 637 C CA . TYR A 1 81 ? 5.764 0.186 -5.375 1.00 97.19 81 TYR A CA 1
ATOM 638 C C . TYR A 1 81 ? 5.808 -0.582 -4.051 1.00 97.19 81 TYR A C 1
ATOM 640 O O . TYR A 1 81 ? 5.673 0.031 -2.993 1.00 97.19 81 TYR A O 1
ATOM 648 N N . TYR A 1 82 ? 6.036 -1.898 -4.080 1.00 96.19 82 TYR A N 1
ATOM 649 C CA . TYR A 1 82 ? 6.051 -2.717 -2.866 1.00 96.19 82 TYR A CA 1
ATOM 650 C C . TYR A 1 82 ? 7.187 -2.349 -1.914 1.00 96.19 82 TYR A C 1
ATOM 652 O O . TYR A 1 82 ? 6.964 -2.273 -0.706 1.00 96.19 82 TYR A O 1
ATOM 660 N N . ALA A 1 83 ? 8.387 -2.091 -2.437 1.00 96.06 83 ALA A N 1
ATOM 661 C CA . ALA A 1 83 ? 9.537 -1.704 -1.629 1.00 96.06 83 ALA A CA 1
ATOM 662 C C . ALA A 1 83 ? 9.240 -0.428 -0.830 1.00 96.06 83 ALA A C 1
ATOM 664 O O . ALA A 1 83 ? 9.450 -0.372 0.383 1.00 96.06 83 ALA A O 1
ATOM 665 N N . VAL A 1 84 ? 8.678 0.577 -1.501 1.00 96.56 84 VAL A N 1
ATOM 666 C CA . VAL A 1 84 ? 8.311 1.855 -0.890 1.00 96.56 84 VAL A CA 1
ATOM 667 C C . VAL A 1 84 ? 7.124 1.691 0.058 1.00 96.56 84 VAL A C 1
ATOM 669 O O . VAL A 1 84 ? 7.179 2.184 1.188 1.00 96.56 84 VAL A O 1
ATOM 672 N N . LEU A 1 85 ? 6.084 0.962 -0.362 1.00 96.56 85 LEU A N 1
ATOM 673 C CA . LEU A 1 85 ? 4.905 0.672 0.451 1.00 96.56 85 LEU A CA 1
ATOM 674 C C . LEU A 1 85 ? 5.318 0.060 1.789 1.00 96.56 85 LEU A C 1
ATOM 676 O O . LEU A 1 85 ? 4.993 0.611 2.839 1.00 96.56 85 LEU A O 1
ATOM 680 N N . LEU A 1 86 ? 6.058 -1.051 1.755 1.00 94.56 86 LEU A N 1
ATOM 681 C CA . LEU A 1 86 ? 6.458 -1.800 2.944 1.00 94.56 86 LEU A CA 1
ATOM 682 C C . LEU A 1 86 ? 7.406 -0.996 3.829 1.00 94.56 86 LEU A C 1
ATOM 684 O O . LEU A 1 86 ? 7.242 -1.006 5.050 1.00 94.56 86 LEU A O 1
ATOM 688 N N . PHE A 1 87 ? 8.356 -0.262 3.245 1.00 95.25 87 PHE A N 1
ATOM 689 C CA . PHE A 1 87 ? 9.290 0.565 4.006 1.00 95.25 87 PHE A CA 1
ATOM 690 C C . PHE A 1 87 ? 8.570 1.670 4.787 1.00 95.25 87 PHE A C 1
ATOM 692 O O . PHE A 1 87 ? 8.696 1.759 6.013 1.00 95.25 87 PHE A O 1
ATOM 699 N N . TYR A 1 88 ? 7.775 2.499 4.104 1.00 93.75 88 TYR A N 1
ATOM 700 C CA . TYR A 1 88 ? 7.069 3.601 4.758 1.00 93.75 88 TYR A CA 1
ATOM 701 C C . TYR A 1 88 ? 5.935 3.109 5.653 1.00 93.75 88 TYR A C 1
ATOM 703 O O . TYR A 1 88 ? 5.676 3.737 6.680 1.00 93.75 88 TYR A O 1
ATOM 711 N N . PHE A 1 89 ? 5.299 1.979 5.322 1.00 93.38 89 PHE A N 1
ATOM 712 C CA . PHE A 1 89 ? 4.257 1.395 6.160 1.00 93.38 89 PHE A CA 1
ATOM 713 C C . PHE A 1 89 ? 4.870 0.876 7.458 1.00 93.38 89 PHE A C 1
ATOM 715 O O . PHE A 1 89 ? 4.424 1.261 8.531 1.00 93.38 89 PHE A O 1
ATOM 722 N N . SER A 1 90 ? 5.964 0.115 7.391 1.00 92.19 90 SER A N 1
ATOM 723 C CA . SER A 1 90 ? 6.674 -0.368 8.585 1.00 92.19 90 SER A CA 1
ATOM 724 C C . SER A 1 90 ? 7.158 0.786 9.466 1.00 92.19 90 SER A C 1
ATOM 726 O O . SER A 1 90 ? 7.014 0.755 10.690 1.00 92.19 90 SER A O 1
ATOM 728 N N . LYS A 1 91 ? 7.682 1.852 8.847 1.00 91.50 91 LYS A N 1
ATOM 729 C CA . LYS A 1 91 ? 8.102 3.065 9.559 1.00 91.50 91 LYS A CA 1
ATOM 730 C C . LYS A 1 91 ? 6.920 3.796 10.203 1.00 91.50 91 LYS A C 1
ATOM 732 O O . LYS A 1 91 ? 7.014 4.203 11.357 1.00 91.50 91 LYS A O 1
ATOM 737 N N . GLY A 1 92 ? 5.818 3.964 9.476 1.00 87.56 92 GLY A N 1
ATOM 738 C CA . GLY A 1 92 ? 4.598 4.601 9.977 1.00 87.56 92 GLY A CA 1
ATOM 739 C C . GLY A 1 92 ? 3.951 3.802 11.105 1.00 87.56 92 GLY A C 1
ATOM 740 O O . GLY A 1 92 ? 3.532 4.378 12.105 1.00 87.56 92 GLY A O 1
ATOM 741 N N . TRP A 1 93 ? 3.956 2.477 10.991 1.00 87.19 93 TRP A N 1
ATOM 742 C CA . TRP A 1 93 ? 3.433 1.557 11.992 1.00 87.19 93 TRP A CA 1
ATOM 743 C C . TRP A 1 93 ? 4.177 1.658 13.318 1.00 87.19 93 TRP A C 1
ATOM 745 O O . TRP A 1 93 ? 3.552 1.790 14.366 1.00 87.19 93 TRP A O 1
ATOM 755 N N . LYS A 1 94 ? 5.516 1.671 13.275 1.00 87.75 94 LYS A N 1
ATOM 756 C CA . LYS A 1 94 ? 6.359 1.832 14.469 1.00 87.75 94 LYS A CA 1
ATOM 757 C C . LYS A 1 94 ? 6.060 3.130 15.228 1.00 87.75 94 LYS A C 1
ATOM 759 O O . LYS A 1 94 ? 6.177 3.156 16.448 1.00 87.75 94 LYS A O 1
ATOM 764 N N . ASN A 1 95 ? 5.680 4.181 14.507 1.00 85.19 95 ASN A N 1
ATOM 765 C CA . ASN A 1 95 ? 5.402 5.502 15.066 1.00 85.19 95 ASN A CA 1
ATOM 766 C C . ASN A 1 95 ? 3.915 5.727 15.386 1.00 85.19 95 ASN A C 1
ATOM 768 O O . ASN A 1 95 ? 3.554 6.811 15.838 1.00 85.19 95 ASN A O 1
ATOM 772 N N . SER A 1 96 ? 3.047 4.751 15.113 1.00 79.38 96 SER A N 1
ATOM 773 C CA . SER A 1 96 ? 1.617 4.883 15.383 1.00 79.38 96 SER A CA 1
ATOM 774 C C . SER A 1 96 ? 1.348 4.696 16.882 1.00 79.38 96 SER A C 1
ATOM 776 O O . SER A 1 96 ? 1.929 3.785 17.481 1.00 79.38 96 SER A O 1
ATOM 778 N N . PRO A 1 97 ? 0.485 5.527 17.498 1.00 71.81 97 PRO A N 1
ATOM 779 C CA . PRO A 1 97 ? 0.093 5.342 18.893 1.00 71.81 97 PRO A CA 1
ATOM 780 C C . PRO A 1 97 ? -0.541 3.953 19.069 1.00 71.81 97 PRO A C 1
ATOM 782 O O . PRO A 1 97 ? -1.301 3.503 18.205 1.00 71.81 97 PRO A O 1
ATOM 785 N N . LYS A 1 98 ? -0.142 3.255 20.139 1.00 64.88 98 LYS A N 1
ATOM 786 C CA . LYS A 1 98 ? -0.617 1.905 20.466 1.00 64.88 98 LYS A CA 1
ATOM 787 C C . LYS A 1 98 ? -1.937 1.955 21.209 1.00 64.88 98 LYS A C 1
ATOM 789 O O . LYS A 1 98 ? -2.047 2.812 22.110 1.00 64.88 98 LYS A O 1
#

pLDDT: mean 91.32, std 6.98, range [49.28, 97.19]

Radius of gyration: 16.5 Å; chains: 1; bounding box: 41×15×50 Å